Protein AF-A0A392QBJ3-F1 (afdb_monomer_lite)

InterPro domains:
  IPR001373 Cullin, N-terminal [PF00888] (1-136)
  IPR016159 Cullin repeat-like-containing domain superfamily [SSF74788] (1-136)
  IPR045093 Cullin [PTHR11932] (1-137)

Organism: NCBI:txid97028

Foldseek 3Di:
DVLLVVLVVQCPDDPPSRCLVVVLVVLLVVLLVCCVPPLQVQLVVDAFLVSLVSLLVSLVVLLVVLVVVCVSNVVSQVPVCVVVVHDGSSVSSNVSCCVRHCVVCVVRLVVSLVVQVVCVVVVHDDDVVSSVSSVVD

Structure (mmCIF, N/CA/C/O backbone):
data_AF-A0A392QBJ3-F1
#
_entry.id   AF-A0A392QBJ3-F1
#
loop_
_atom_site.group_PDB
_atom_site.id
_atom_site.type_symbol
_atom_site.label_atom_id
_atom_site.label_alt_id
_atom_site.label_comp_id
_atom_site.label_asym_id
_atom_site.label_entity_id
_atom_site.label_seq_id
_atom_site.pdbx_PDB_ins_code
_atom_site.Cartn_x
_atom_site.Cartn_y
_atom_site.Cartn_z
_atom_site.occupancy
_atom_site.B_iso_or_equiv
_atom_site.auth_seq_id
_atom_site.auth_comp_id
_atom_site.auth_asym_id
_atom_site.auth_atom_id
_atom_site.pdbx_PDB_model_num
ATOM 1 N N . MET A 1 1 ? 17.989 11.780 -8.241 1.00 66.12 1 MET A N 1
ATOM 2 C CA . MET A 1 1 ? 18.327 11.786 -9.681 1.00 66.12 1 MET A CA 1
ATOM 3 C C . MET A 1 1 ? 19.128 10.567 -10.116 1.00 66.12 1 MET A C 1
ATOM 5 O O . MET A 1 1 ? 18.750 9.980 -11.113 1.00 66.12 1 MET A O 1
ATOM 9 N N . MET A 1 2 ? 20.110 10.098 -9.338 1.00 89.19 2 MET A N 1
ATOM 10 C CA . MET A 1 2 ? 20.876 8.876 -9.648 1.00 89.19 2 MET A CA 1
ATOM 11 C C . MET A 1 2 ? 20.009 7.625 -9.902 1.00 89.19 2 MET A C 1
ATOM 13 O O . MET A 1 2 ? 20.188 6.964 -10.914 1.00 89.19 2 MET A O 1
ATOM 17 N N . LEU A 1 3 ? 19.014 7.349 -9.044 1.00 91.25 3 LEU A N 1
ATOM 18 C CA . LEU A 1 3 ? 18.156 6.157 -9.169 1.00 91.25 3 LEU A CA 1
ATOM 19 C C . LEU A 1 3 ? 17.362 6.109 -10.482 1.00 91.25 3 LEU A C 1
ATOM 21 O O . LEU A 1 3 ? 17.311 5.065 -11.124 1.00 91.25 3 LEU A O 1
ATOM 25 N N . TYR A 1 4 ? 16.778 7.237 -10.901 1.00 91.44 4 TYR A N 1
ATOM 26 C CA . TYR A 1 4 ? 16.045 7.313 -12.168 1.00 91.44 4 TYR A CA 1
ATOM 27 C C . TYR A 1 4 ? 16.972 7.029 -13.353 1.00 91.44 4 TYR A C 1
ATOM 29 O O . TYR A 1 4 ? 16.624 6.236 -14.220 1.00 91.44 4 TYR A O 1
ATOM 37 N N . THR A 1 5 ? 18.167 7.630 -13.372 1.00 92.69 5 THR A N 1
ATOM 38 C CA . THR A 1 5 ? 19.155 7.408 -14.437 1.00 92.69 5 THR A CA 1
ATOM 39 C C . THR A 1 5 ? 19.617 5.954 -14.488 1.00 92.69 5 THR A C 1
ATOM 41 O O . THR A 1 5 ? 19.722 5.393 -15.573 1.00 92.69 5 THR A O 1
ATOM 44 N N . THR A 1 6 ? 19.840 5.312 -13.337 1.00 93.81 6 THR A N 1
ATOM 45 C CA . THR A 1 6 ? 20.180 3.883 -13.288 1.00 93.81 6 THR A CA 1
ATOM 46 C C . THR A 1 6 ? 19.068 3.030 -13.893 1.00 93.81 6 THR A C 1
ATOM 48 O O . THR A 1 6 ? 19.340 2.224 -14.776 1.00 93.81 6 THR A O 1
ATOM 51 N N . ILE A 1 7 ? 17.813 3.245 -13.483 1.00 93.56 7 ILE A N 1
ATOM 52 C CA . ILE A 1 7 ? 16.663 2.496 -14.014 1.00 93.56 7 ILE A CA 1
ATOM 53 C C . ILE A 1 7 ? 16.509 2.742 -15.519 1.00 93.56 7 ILE A C 1
ATOM 55 O O . ILE A 1 7 ? 16.355 1.794 -16.282 1.00 93.56 7 ILE A O 1
ATOM 59 N N . TYR A 1 8 ? 16.617 3.997 -15.959 1.00 93.88 8 TYR A N 1
ATOM 60 C CA . TYR A 1 8 ? 16.618 4.368 -17.373 1.00 93.88 8 TYR A CA 1
ATOM 61 C C . TYR A 1 8 ? 17.688 3.599 -18.161 1.00 93.88 8 TYR A C 1
ATOM 63 O O . TYR A 1 8 ? 17.375 2.985 -19.180 1.00 93.88 8 TYR A O 1
ATOM 71 N N . ASN A 1 9 ? 18.930 3.573 -17.671 1.00 93.50 9 ASN A N 1
ATOM 72 C CA . ASN A 1 9 ? 20.031 2.859 -18.318 1.00 93.50 9 ASN A CA 1
ATOM 73 C C . ASN A 1 9 ? 19.779 1.346 -18.364 1.00 93.50 9 ASN A C 1
ATOM 75 O O . ASN A 1 9 ? 20.126 0.704 -19.348 1.00 93.50 9 ASN A O 1
ATOM 79 N N . MET A 1 10 ? 19.167 0.763 -17.331 1.00 92.50 10 MET A N 1
ATOM 80 C CA . MET A 1 10 ? 18.808 -0.661 -17.314 1.00 92.50 10 MET A CA 1
ATOM 81 C C . MET A 1 10 ? 17.678 -1.007 -18.297 1.00 92.50 10 MET A C 1
ATOM 83 O O . MET A 1 10 ? 17.643 -2.121 -18.805 1.00 92.50 10 MET A O 1
ATOM 87 N N . CYS A 1 11 ? 16.780 -0.059 -18.590 1.00 92.31 11 CYS A N 1
ATOM 88 C CA . CYS A 1 11 ? 15.650 -0.254 -19.510 1.00 92.31 11 CYS A CA 1
ATOM 89 C C . CYS A 1 11 ? 15.961 0.104 -20.978 1.00 92.31 11 CYS A C 1
ATOM 91 O O . CYS A 1 11 ? 15.112 -0.072 -21.847 1.00 92.31 11 CYS A O 1
ATOM 93 N N . THR A 1 12 ? 17.120 0.708 -21.263 1.00 91.31 12 THR A N 1
ATOM 94 C CA . THR A 1 12 ? 17.477 1.210 -22.611 1.00 91.31 12 THR A CA 1
ATOM 95 C C . THR A 1 12 ? 18.653 0.481 -23.249 1.00 91.31 12 THR A C 1
ATOM 97 O O . THR A 1 12 ? 19.016 0.767 -24.393 1.00 91.31 12 THR A O 1
ATOM 100 N N . GLN A 1 13 ? 19.246 -0.473 -22.535 1.00 88.31 13 GLN A N 1
ATOM 101 C CA . GLN A 1 13 ? 20.269 -1.350 -23.087 1.00 88.31 13 GLN A CA 1
ATOM 102 C C . GLN A 1 13 ? 19.687 -2.258 -24.174 1.00 88.31 13 GLN A C 1
ATOM 104 O O . GLN A 1 13 ? 18.510 -2.615 -24.166 1.00 88.31 13 GLN A O 1
ATOM 109 N N . LYS A 1 14 ? 20.526 -2.617 -25.150 1.00 79.94 14 LYS A N 1
ATOM 110 C CA . LYS A 1 14 ? 20.128 -3.546 -26.212 1.00 79.94 14 LYS A CA 1
ATOM 111 C C . LYS A 1 14 ? 19.974 -4.949 -25.633 1.00 79.94 14 LYS A C 1
ATOM 113 O O . LYS A 1 14 ? 20.716 -5.337 -24.732 1.00 79.94 14 LYS A O 1
ATOM 118 N N . SER A 1 15 ? 19.064 -5.725 -26.220 1.00 75.12 15 SER A N 1
ATOM 119 C CA . SER A 1 15 ? 18.976 -7.167 -25.972 1.00 75.12 15 SER A CA 1
ATOM 120 C C . SER A 1 15 ? 20.372 -7.810 -26.086 1.00 75.12 15 SER A C 1
ATOM 122 O O . SER A 1 15 ? 21.105 -7.463 -27.021 1.00 75.12 15 SER A O 1
ATOM 124 N N . PRO A 1 16 ? 20.778 -8.692 -25.152 1.00 78.56 16 PRO A N 1
ATOM 125 C CA . PRO A 1 16 ? 19.984 -9.335 -24.092 1.00 78.56 16 PRO A CA 1
ATOM 126 C C . PRO A 1 16 ? 19.942 -8.589 -22.742 1.00 78.56 16 PRO A C 1
ATOM 128 O O . PRO A 1 16 ? 19.430 -9.132 -21.774 1.00 78.56 16 PRO A O 1
ATOM 131 N N . LEU A 1 17 ? 20.472 -7.368 -22.653 1.00 84.00 17 LEU A N 1
ATOM 132 C CA . LEU A 1 17 ? 20.641 -6.626 -21.393 1.00 84.00 17 LEU A CA 1
ATOM 133 C C . LEU A 1 17 ? 19.483 -5.655 -21.088 1.00 84.00 17 LEU A C 1
ATOM 135 O O . LEU A 1 17 ? 19.635 -4.729 -20.294 1.00 84.00 17 LEU A O 1
ATOM 139 N N . ASP A 1 18 ? 18.329 -5.825 -21.740 1.00 89.81 18 ASP A N 1
ATOM 140 C CA . ASP A 1 18 ? 17.122 -5.076 -21.380 1.00 89.81 18 ASP A CA 1
ATOM 141 C C . ASP A 1 18 ? 16.499 -5.707 -20.129 1.00 89.81 18 ASP A C 1
ATOM 143 O O . ASP A 1 18 ? 15.863 -6.760 -20.190 1.00 89.81 18 ASP A O 1
ATOM 147 N N . HIS A 1 19 ? 16.680 -5.048 -18.986 1.00 93.38 19 HIS A N 1
ATOM 148 C CA . HIS A 1 19 ? 16.205 -5.533 -17.691 1.00 93.38 19 HIS A CA 1
ATOM 149 C C . HIS A 1 19 ? 14.779 -5.070 -17.357 1.00 93.38 19 HIS A C 1
ATOM 151 O O . HIS A 1 19 ? 14.349 -5.190 -16.209 1.00 93.38 19 HIS A O 1
ATOM 157 N N . SER A 1 20 ? 14.024 -4.518 -18.313 1.00 94.75 20 SER A N 1
ATOM 158 C CA . SER A 1 20 ? 12.706 -3.929 -18.036 1.00 94.75 20 SER A CA 1
ATOM 159 C C . SER A 1 20 ? 11.724 -4.925 -17.397 1.00 94.75 20 SER A C 1
ATOM 161 O O . SER A 1 20 ? 11.096 -4.608 -16.384 1.00 94.75 20 SER A O 1
ATOM 163 N N . GLN A 1 21 ? 11.632 -6.146 -17.937 1.00 94.62 21 GLN A N 1
ATOM 164 C CA . GLN A 1 21 ? 10.773 -7.204 -17.387 1.00 94.62 21 GLN A CA 1
ATOM 165 C C . GLN A 1 21 ? 11.209 -7.594 -15.968 1.00 94.62 21 GLN A C 1
ATOM 167 O O . GLN A 1 21 ? 10.395 -7.593 -15.047 1.00 94.62 21 GLN A O 1
ATOM 172 N N . GLU A 1 22 ? 12.506 -7.839 -15.765 1.00 95.12 22 GLU A N 1
ATOM 173 C CA . GLU A 1 22 ? 13.056 -8.207 -14.456 1.00 95.12 22 GLU A CA 1
ATOM 174 C C . GLU A 1 22 ? 12.801 -7.130 -13.399 1.00 95.12 22 GLU A C 1
ATOM 176 O O . GLU A 1 22 ? 12.484 -7.443 -12.252 1.00 95.12 22 GLU A O 1
ATOM 181 N N . LEU A 1 23 ? 12.920 -5.852 -13.769 1.00 96.00 23 LEU A N 1
ATOM 182 C CA . LEU A 1 23 ? 12.641 -4.732 -12.872 1.00 96.00 23 LEU A CA 1
ATOM 183 C C . LEU A 1 23 ? 11.158 -4.666 -12.494 1.00 96.00 23 LEU A C 1
ATOM 185 O O . LEU A 1 23 ? 10.845 -4.404 -11.333 1.00 96.00 23 LEU A O 1
ATOM 189 N N . TYR A 1 24 ? 10.254 -4.925 -13.441 1.00 96.75 24 TYR A N 1
ATOM 190 C CA . TYR A 1 24 ? 8.816 -4.967 -13.174 1.00 96.75 24 TYR A CA 1
ATOM 191 C C . TYR A 1 24 ? 8.446 -6.120 -12.2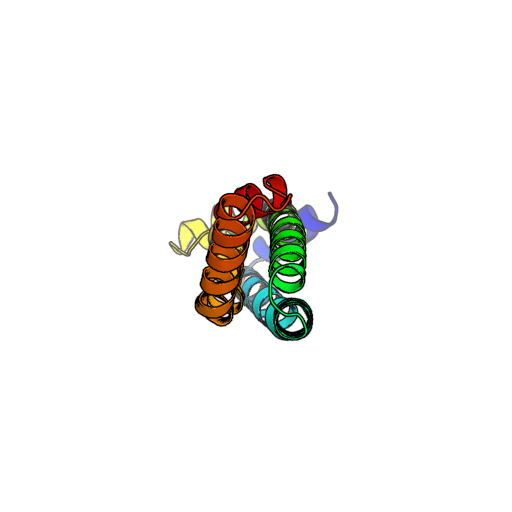26 1.00 96.75 24 TYR A C 1
ATOM 193 O O . TYR A 1 24 ? 7.687 -5.927 -11.272 1.00 96.75 24 TYR A O 1
ATOM 201 N N . ASP A 1 25 ? 9.030 -7.300 -12.431 1.00 96.69 25 ASP A N 1
ATOM 202 C CA . ASP A 1 25 ? 8.777 -8.466 -11.581 1.00 96.69 25 ASP A CA 1
ATOM 203 C C . ASP A 1 25 ? 9.400 -8.301 -10.191 1.00 96.69 25 ASP A C 1
ATOM 205 O O . ASP A 1 25 ? 8.744 -8.568 -9.180 1.00 96.69 25 ASP A O 1
ATOM 209 N N . LYS A 1 26 ? 10.624 -7.762 -10.106 1.00 96.00 26 LYS A N 1
ATOM 210 C CA . LYS A 1 26 ? 11.255 -7.427 -8.821 1.00 96.00 26 LYS A CA 1
ATOM 211 C C . LYS A 1 26 ? 10.471 -6.372 -8.055 1.00 96.00 26 LYS A C 1
ATOM 213 O O . LYS A 1 26 ? 10.337 -6.503 -6.845 1.00 96.00 26 LYS A O 1
ATOM 218 N N . TYR A 1 27 ? 9.909 -5.368 -8.729 1.00 95.88 27 TYR A N 1
ATOM 219 C CA . TYR A 1 27 ? 9.047 -4.378 -8.079 1.00 95.88 27 TYR A CA 1
ATOM 220 C C . TYR A 1 27 ? 7.881 -5.052 -7.343 1.00 95.88 27 TYR A C 1
ATOM 222 O O . TYR A 1 27 ? 7.628 -4.746 -6.178 1.00 95.88 27 TYR A O 1
ATOM 230 N N . LYS A 1 28 ? 7.204 -6.008 -7.994 1.00 95.69 28 LYS A N 1
ATOM 231 C CA . LYS A 1 28 ? 6.126 -6.797 -7.376 1.00 95.69 28 LYS A CA 1
ATOM 232 C C . LYS A 1 28 ? 6.633 -7.640 -6.210 1.00 95.69 28 LYS A C 1
ATOM 234 O O . LYS A 1 28 ? 6.042 -7.595 -5.133 1.00 95.69 28 LYS A O 1
ATOM 239 N N . GLY A 1 29 ? 7.729 -8.370 -6.422 1.00 96.50 29 GLY A N 1
ATOM 240 C CA . GLY A 1 29 ? 8.325 -9.241 -5.409 1.00 96.50 29 GLY A CA 1
ATOM 241 C C . GLY A 1 29 ? 8.728 -8.487 -4.143 1.00 96.50 29 GLY A C 1
ATOM 242 O O . GLY A 1 29 ? 8.389 -8.916 -3.045 1.00 96.50 29 GLY A O 1
ATOM 243 N N . CYS A 1 30 ? 9.356 -7.316 -4.286 1.00 95.69 30 CYS A N 1
ATOM 244 C CA . CYS A 1 30 ? 9.755 -6.488 -3.149 1.00 95.69 30 CYS A CA 1
ATOM 245 C C . CYS A 1 30 ? 8.557 -6.030 -2.306 1.00 95.69 30 CYS A C 1
ATOM 247 O O . CYS A 1 30 ? 8.660 -5.986 -1.081 1.00 95.69 30 CYS A O 1
ATOM 249 N N . PHE A 1 31 ? 7.424 -5.691 -2.932 1.00 95.31 31 PHE A N 1
ATOM 250 C CA . PHE A 1 31 ? 6.214 -5.354 -2.181 1.00 95.31 31 PHE A CA 1
ATOM 251 C C . PHE A 1 31 ? 5.641 -6.556 -1.442 1.00 95.31 31 PHE A C 1
ATOM 253 O O . PHE A 1 31 ? 5.318 -6.420 -0.266 1.00 95.31 31 PHE A O 1
ATOM 260 N N . ASP A 1 32 ? 5.522 -7.707 -2.105 1.00 96.00 32 ASP A N 1
ATOM 261 C CA . ASP A 1 32 ? 5.001 -8.923 -1.475 1.00 96.00 32 ASP A CA 1
ATOM 262 C C . ASP A 1 32 ? 5.860 -9.320 -0.259 1.00 96.00 32 ASP A C 1
ATOM 264 O O . ASP A 1 32 ? 5.333 -9.469 0.847 1.00 96.00 32 ASP A O 1
ATOM 268 N N . GLU A 1 33 ? 7.186 -9.348 -0.419 1.00 97.12 33 GLU A N 1
ATOM 269 C CA . GLU A 1 33 ? 8.129 -9.679 0.652 1.00 97.12 33 GLU A CA 1
ATOM 270 C C . GLU A 1 33 ? 8.067 -8.679 1.817 1.00 97.12 33 GLU A C 1
ATOM 272 O O . GLU A 1 33 ? 7.915 -9.080 2.977 1.00 97.12 33 GLU A O 1
ATOM 277 N N . TYR A 1 34 ? 8.137 -7.373 1.532 1.00 96.81 34 TYR A N 1
ATOM 278 C CA . TYR A 1 34 ? 8.068 -6.329 2.560 1.00 96.81 34 TYR A CA 1
ATOM 279 C C . TYR A 1 34 ? 6.744 -6.378 3.327 1.00 96.81 34 TYR A C 1
ATOM 281 O O . TYR A 1 34 ? 6.718 -6.313 4.561 1.00 96.81 34 TYR A O 1
ATOM 289 N N . ILE A 1 35 ? 5.632 -6.519 2.603 1.00 97.31 35 ILE A N 1
ATOM 290 C CA . ILE A 1 35 ? 4.311 -6.550 3.214 1.00 97.31 35 ILE A CA 1
ATOM 291 C C . ILE A 1 35 ? 4.177 -7.772 4.121 1.00 97.31 35 ILE A C 1
ATOM 293 O O . ILE A 1 35 ? 3.775 -7.620 5.273 1.00 97.31 35 ILE A O 1
ATOM 297 N N . ARG A 1 36 ? 4.527 -8.970 3.643 1.00 95.44 36 ARG A N 1
ATOM 298 C CA . ARG A 1 36 ? 4.363 -10.204 4.424 1.00 95.44 36 ARG A CA 1
ATOM 299 C C . ARG A 1 36 ? 5.266 -10.253 5.647 1.00 95.44 36 ARG A C 1
ATOM 301 O O . ARG A 1 36 ? 4.802 -10.642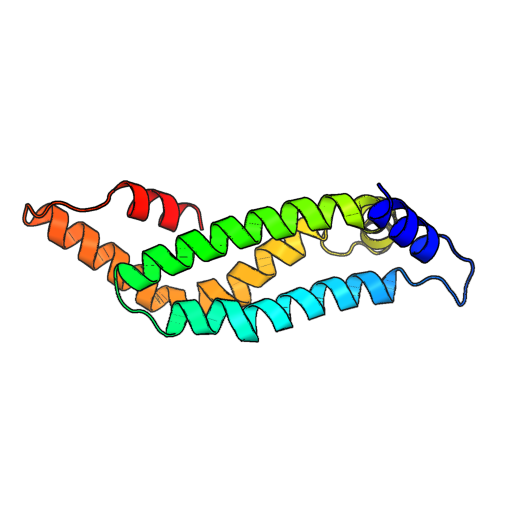 6.715 1.00 95.44 36 ARG A O 1
ATOM 308 N N . SER A 1 37 ? 6.532 -9.872 5.492 1.00 95.38 37 SER A N 1
ATOM 309 C CA . SER A 1 37 ? 7.523 -9.950 6.572 1.00 95.38 37 SER A CA 1
ATOM 310 C C . SER A 1 37 ? 7.310 -8.888 7.650 1.00 95.38 37 SER A C 1
ATOM 312 O O . SER A 1 37 ? 7.497 -9.168 8.833 1.00 95.38 37 SER A O 1
ATOM 314 N N . THR A 1 38 ? 6.912 -7.674 7.256 1.00 95.62 38 THR A N 1
ATOM 315 C CA . THR A 1 38 ? 6.974 -6.503 8.141 1.00 95.62 38 THR A CA 1
ATOM 316 C C . THR A 1 38 ? 5.615 -5.869 8.401 1.00 95.62 38 THR A C 1
ATOM 318 O O . THR A 1 38 ? 5.302 -5.515 9.535 1.00 95.62 38 THR A O 1
ATOM 321 N N . VAL A 1 39 ? 4.811 -5.651 7.359 1.00 97.12 39 VAL A N 1
ATOM 322 C CA . VAL A 1 39 ? 3.564 -4.885 7.500 1.00 97.12 39 VAL A CA 1
ATOM 323 C C . VAL A 1 39 ? 2.467 -5.748 8.105 1.00 97.12 39 VAL A C 1
ATOM 325 O O . VAL A 1 39 ? 1.822 -5.346 9.069 1.00 97.12 39 VAL A O 1
ATOM 328 N N . LEU A 1 40 ? 2.258 -6.935 7.542 1.00 95.12 40 LEU A N 1
ATOM 329 C CA . LEU A 1 40 ? 1.177 -7.818 7.944 1.00 95.12 40 LEU A CA 1
ATOM 330 C C . LEU A 1 40 ? 1.385 -8.351 9.365 1.00 95.12 40 LEU A C 1
ATOM 332 O O . LEU A 1 40 ? 0.420 -8.412 10.122 1.00 95.12 40 LEU A O 1
ATOM 336 N N . SER A 1 41 ? 2.622 -8.694 9.733 1.00 94.44 41 SER A N 1
ATOM 337 C CA . SER A 1 41 ? 2.993 -9.077 11.101 1.00 94.44 41 SER A CA 1
ATOM 338 C C . SER A 1 41 ? 2.653 -7.960 12.090 1.00 94.44 41 SER A C 1
ATOM 340 O O . SER A 1 41 ? 1.822 -8.159 12.971 1.00 94.44 41 SER A O 1
ATOM 342 N N . ALA A 1 42 ? 3.153 -6.744 11.852 1.00 96.00 42 ALA A N 1
ATOM 343 C CA . ALA A 1 42 ? 2.924 -5.604 12.739 1.00 96.00 42 ALA A CA 1
ATOM 344 C C . ALA A 1 42 ? 1.436 -5.274 12.970 1.00 96.00 42 ALA A C 1
ATOM 346 O O . ALA A 1 42 ? 1.061 -4.881 14.074 1.00 96.00 42 ALA A O 1
ATOM 347 N N . VAL A 1 43 ? 0.587 -5.420 11.944 1.00 96.81 43 VAL A N 1
ATOM 348 C CA . VAL A 1 43 ? -0.863 -5.188 12.077 1.00 96.81 43 VAL A CA 1
ATOM 349 C C . VAL A 1 43 ? -1.545 -6.347 12.811 1.00 96.81 43 VAL A C 1
ATOM 351 O O . VAL A 1 43 ? -2.412 -6.104 13.647 1.00 96.81 43 VAL A O 1
ATOM 354 N N . ARG A 1 44 ? -1.168 -7.602 12.524 1.00 93.69 44 ARG A N 1
ATOM 355 C CA . ARG A 1 44 ? -1.775 -8.794 13.144 1.00 93.69 44 ARG A CA 1
ATOM 356 C C . ARG A 1 44 ? -1.447 -8.947 14.625 1.00 93.69 44 ARG A C 1
ATOM 358 O O . ARG A 1 44 ? -2.264 -9.511 15.347 1.00 93.69 44 ARG A O 1
ATOM 365 N N . ASP A 1 45 ? -0.303 -8.431 15.058 1.00 93.69 45 ASP A N 1
ATOM 366 C CA . ASP A 1 45 ? 0.139 -8.483 16.455 1.00 93.69 45 ASP A CA 1
ATOM 367 C C . ASP A 1 45 ? -0.646 -7.522 17.367 1.00 93.69 45 ASP A C 1
ATOM 369 O O . ASP A 1 45 ? -0.446 -7.502 18.581 1.00 93.69 45 ASP A O 1
ATOM 373 N N . LYS A 1 46 ? -1.549 -6.712 16.798 1.00 95.62 46 LYS A N 1
ATOM 374 C CA . LYS A 1 46 ? -2.397 -5.767 17.529 1.00 95.62 46 LYS A CA 1
ATOM 375 C C . LYS A 1 46 ? -3.875 -6.108 17.378 1.00 95.62 46 LYS A C 1
ATOM 377 O O . LYS A 1 46 ? -4.299 -6.766 16.426 1.00 95.62 46 LYS A O 1
ATOM 382 N N . HIS A 1 47 ? -4.682 -5.586 18.298 1.00 94.94 47 HIS A N 1
ATOM 383 C CA . HIS A 1 47 ? -6.133 -5.774 18.317 1.00 94.94 47 HIS A CA 1
ATOM 384 C C . HIS A 1 47 ? -6.880 -4.442 18.439 1.00 94.94 47 HIS A C 1
ATOM 386 O O . HIS A 1 47 ? -6.296 -3.421 18.814 1.00 94.94 47 HIS A O 1
ATOM 392 N N . ASP A 1 48 ? -8.159 -4.472 18.066 1.00 94.56 48 ASP A N 1
ATOM 393 C CA . ASP A 1 48 ? -9.121 -3.378 18.208 1.00 94.56 48 ASP A CA 1
ATOM 394 C C . ASP A 1 48 ? -8.576 -2.023 17.717 1.00 94.56 48 ASP A C 1
ATOM 396 O O . ASP A 1 48 ? -8.013 -1.924 16.623 1.00 94.56 48 ASP A O 1
ATOM 400 N N . GLU A 1 49 ? -8.718 -0.965 18.515 1.00 95.62 49 GLU A N 1
ATOM 401 C CA . GLU A 1 49 ? -8.279 0.385 18.156 1.00 95.62 49 GLU A CA 1
ATOM 402 C C . GLU A 1 49 ? -6.773 0.466 17.847 1.00 95.62 49 GLU A C 1
ATOM 404 O O . GLU A 1 49 ? -6.363 1.147 16.904 1.00 95.62 49 GLU A O 1
ATOM 409 N N . PHE A 1 50 ? -5.927 -0.262 18.583 1.00 96.88 50 PHE A N 1
ATOM 410 C CA . PHE A 1 50 ? -4.480 -0.261 18.345 1.00 96.88 50 PHE A CA 1
ATOM 411 C C . PHE A 1 50 ? -4.114 -0.885 16.997 1.00 96.88 50 PHE A C 1
ATOM 413 O O . PHE A 1 50 ? -3.162 -0.440 16.350 1.00 96.88 50 PHE A O 1
ATOM 420 N N . MET A 1 51 ? -4.879 -1.884 16.555 1.00 97.88 51 MET A N 1
ATOM 421 C CA . MET A 1 51 ? -4.729 -2.465 15.224 1.00 97.88 51 MET A CA 1
ATOM 422 C C . MET A 1 51 ? -5.147 -1.481 14.133 1.00 97.88 51 MET A C 1
ATOM 424 O O . MET A 1 51 ? -4.428 -1.344 13.145 1.00 97.88 51 MET A O 1
ATOM 428 N N . LEU A 1 52 ? -6.237 -0.731 14.334 1.00 98.00 52 LEU A N 1
ATOM 429 C CA . LEU A 1 52 ? -6.649 0.328 13.406 1.00 98.00 52 LEU A CA 1
ATOM 430 C C . LEU A 1 52 ? -5.585 1.425 13.281 1.00 98.00 52 LEU A C 1
ATOM 432 O O . LEU A 1 52 ? -5.259 1.844 12.169 1.00 98.00 52 LEU A O 1
ATOM 436 N N . ARG A 1 53 ? -4.998 1.862 14.404 1.00 98.06 53 ARG A N 1
ATOM 437 C CA . ARG A 1 53 ? -3.913 2.861 14.415 1.00 98.06 53 ARG A CA 1
ATOM 438 C C . ARG A 1 53 ? -2.696 2.373 13.632 1.00 98.06 53 ARG A C 1
ATOM 440 O O . ARG A 1 53 ? -2.146 3.118 12.821 1.00 98.06 53 ARG A O 1
ATOM 447 N N . GLU A 1 54 ? -2.301 1.117 13.832 1.00 98.12 54 GLU A N 1
ATOM 448 C CA . GLU A 1 54 ? -1.193 0.523 13.083 1.00 98.12 54 GLU A CA 1
ATOM 449 C C . GLU A 1 54 ? -1.518 0.384 11.597 1.00 98.12 54 GLU A C 1
ATOM 451 O O . GLU A 1 54 ? -0.690 0.734 10.760 1.00 98.12 54 GLU A O 1
ATOM 456 N N . LEU A 1 55 ? -2.730 -0.057 11.253 1.00 98.00 55 LEU A N 1
ATOM 457 C CA . LEU A 1 55 ? -3.175 -0.185 9.868 1.00 98.00 55 LEU A CA 1
ATOM 458 C C . LEU A 1 55 ? -3.110 1.163 9.133 1.00 98.00 55 LEU A C 1
ATOM 460 O O . LEU A 1 55 ? -2.537 1.237 8.045 1.00 98.00 55 LEU A O 1
ATOM 464 N N . VAL A 1 56 ? -3.613 2.238 9.750 1.00 97.94 56 VAL A N 1
ATOM 465 C CA . VAL A 1 56 ? -3.539 3.607 9.209 1.00 97.94 56 VAL A CA 1
ATOM 466 C C . VAL A 1 56 ? -2.091 4.060 9.032 1.00 97.94 56 VAL A C 1
ATOM 468 O O . VAL A 1 56 ? -1.728 4.582 7.973 1.00 97.94 56 VAL A O 1
ATOM 471 N N . GLN A 1 57 ? -1.238 3.835 10.034 1.00 97.81 57 GLN A N 1
ATOM 472 C CA . GLN A 1 57 ? 0.172 4.211 9.954 1.00 97.81 57 GLN A CA 1
ATOM 473 C C . GLN A 1 57 ? 0.889 3.470 8.818 1.00 97.81 57 GLN A C 1
ATOM 475 O O . GLN A 1 57 ? 1.626 4.078 8.034 1.00 97.81 57 GLN A O 1
ATOM 480 N N . ARG A 1 58 ? 0.655 2.160 8.694 1.00 97.81 58 ARG A N 1
ATOM 481 C CA . ARG A 1 58 ? 1.244 1.332 7.638 1.00 97.81 58 ARG A CA 1
ATOM 482 C C . ARG A 1 58 ? 0.737 1.729 6.261 1.00 97.81 58 ARG A C 1
ATOM 484 O O . ARG A 1 58 ? 1.551 1.819 5.345 1.00 97.81 58 ARG A O 1
ATOM 491 N N . TRP A 1 59 ? -0.548 2.051 6.118 1.00 97.75 59 TRP A N 1
ATOM 492 C CA . TRP A 1 59 ? -1.099 2.560 4.862 1.00 97.75 59 TRP A CA 1
ATOM 493 C C . TRP A 1 59 ? -0.467 3.892 4.450 1.00 97.75 59 TRP A C 1
ATOM 495 O O . TRP A 1 59 ? -0.078 4.069 3.295 1.00 97.75 59 TRP A O 1
ATOM 505 N N . SER A 1 60 ? -0.298 4.822 5.393 1.00 97.62 60 SER A N 1
ATOM 506 C CA . SER A 1 60 ? 0.359 6.108 5.131 1.00 97.62 60 SER A CA 1
ATOM 507 C C . SER A 1 60 ? 1.795 5.920 4.630 1.00 97.62 60 SER A C 1
ATOM 509 O O . SER A 1 60 ? 2.166 6.452 3.577 1.00 97.62 60 SER A O 1
ATOM 511 N N . ASN A 1 61 ? 2.576 5.082 5.319 1.00 97.50 61 ASN A N 1
ATOM 512 C CA . ASN A 1 61 ? 3.945 4.745 4.922 1.00 97.50 61 ASN A CA 1
ATOM 513 C C . ASN A 1 61 ? 3.981 4.086 3.537 1.00 97.50 61 ASN A C 1
ATOM 515 O O . ASN A 1 61 ? 4.801 4.447 2.690 1.00 97.50 61 ASN A O 1
ATOM 519 N N . HIS A 1 62 ? 3.053 3.164 3.280 1.00 97.50 62 HIS A N 1
ATOM 520 C CA . HIS A 1 62 ? 2.942 2.468 2.005 1.00 97.50 62 HIS A CA 1
ATOM 521 C C . HIS A 1 62 ? 2.638 3.427 0.851 1.00 97.50 62 HIS A C 1
ATOM 523 O O . HIS A 1 62 ? 3.305 3.380 -0.181 1.00 97.50 62 HIS A O 1
ATOM 529 N N . LYS A 1 63 ? 1.713 4.378 1.032 1.00 97.00 63 LYS A N 1
ATOM 530 C CA . LYS A 1 63 ? 1.428 5.421 0.030 1.00 97.00 63 LYS A CA 1
ATOM 531 C C . LYS A 1 63 ? 2.655 6.274 -0.289 1.00 97.00 63 LYS A C 1
ATOM 533 O O . LYS A 1 63 ? 2.845 6.665 -1.443 1.00 97.00 63 LYS A O 1
ATOM 538 N N . VAL A 1 64 ? 3.483 6.588 0.709 1.00 97.25 64 VAL A N 1
ATOM 539 C CA . VAL A 1 64 ? 4.744 7.316 0.497 1.00 97.25 64 VAL A CA 1
ATOM 540 C C . VAL A 1 64 ? 5.719 6.468 -0.318 1.00 97.25 64 VAL A C 1
ATOM 542 O O . VAL A 1 64 ? 6.265 6.965 -1.305 1.00 97.25 64 VAL A O 1
ATOM 545 N N . LEU A 1 65 ? 5.886 5.191 0.037 1.00 96.31 65 LEU A N 1
ATOM 546 C CA . LEU A 1 65 ? 6.741 4.251 -0.686 1.00 96.31 65 LEU A CA 1
ATOM 547 C C . LEU A 1 65 ? 6.314 4.116 -2.155 1.00 96.31 65 LEU A C 1
ATOM 549 O O . LEU A 1 65 ? 7.126 4.350 -3.050 1.00 96.31 65 LEU A O 1
ATOM 553 N N . VAL A 1 66 ? 5.032 3.835 -2.413 1.00 97.12 66 VAL A N 1
ATOM 554 C CA . VAL A 1 66 ? 4.479 3.716 -3.773 1.00 97.12 66 VAL A CA 1
ATOM 555 C C . VAL A 1 66 ? 4.717 4.998 -4.571 1.00 97.12 66 VAL A C 1
ATOM 557 O O . VAL A 1 66 ? 5.205 4.937 -5.696 1.00 97.12 66 VAL A O 1
ATOM 560 N N . ARG A 1 67 ? 4.454 6.173 -3.984 1.00 96.12 67 ARG A N 1
ATOM 561 C CA . ARG A 1 67 ? 4.661 7.468 -4.653 1.00 96.12 67 ARG A CA 1
ATOM 562 C C . ARG A 1 67 ? 6.111 7.676 -5.082 1.00 96.12 67 ARG A C 1
ATOM 564 O O . ARG A 1 67 ? 6.352 8.138 -6.194 1.00 96.12 67 ARG A O 1
ATOM 571 N N . TRP A 1 68 ? 7.075 7.369 -4.216 1.00 95.81 68 TRP A N 1
ATOM 572 C CA . TRP A 1 68 ? 8.492 7.532 -4.544 1.00 95.81 68 TRP A CA 1
ATOM 573 C C . TRP A 1 68 ? 8.966 6.511 -5.570 1.00 95.81 68 TRP A C 1
ATOM 575 O O . TRP A 1 68 ? 9.622 6.895 -6.539 1.00 95.81 68 TRP A O 1
ATOM 585 N N . LEU A 1 69 ? 8.580 5.243 -5.421 1.00 94.81 69 LEU A N 1
ATOM 586 C CA . LEU A 1 69 ? 8.957 4.215 -6.383 1.00 94.81 69 LEU A CA 1
ATOM 587 C C . LEU A 1 69 ? 8.352 4.489 -7.768 1.00 94.81 69 LEU A C 1
ATOM 589 O O . LEU A 1 69 ? 9.079 4.416 -8.752 1.00 94.81 69 LEU A O 1
ATOM 593 N N . SER A 1 70 ? 7.093 4.928 -7.874 1.00 92.69 70 SER A N 1
ATOM 594 C CA . SER A 1 70 ? 6.513 5.339 -9.166 1.00 92.69 70 SER A CA 1
ATOM 595 C C . SER A 1 70 ? 7.294 6.480 -9.834 1.00 92.69 70 SER A C 1
ATOM 597 O O . SER A 1 70 ? 7.374 6.536 -11.057 1.00 92.69 70 SER A O 1
ATOM 599 N N . ARG A 1 71 ? 7.916 7.383 -9.059 1.00 93.50 71 ARG A N 1
ATOM 600 C CA . ARG A 1 71 ? 8.775 8.444 -9.615 1.00 93.50 71 ARG A CA 1
ATOM 601 C C . ARG A 1 71 ? 10.119 7.903 -10.093 1.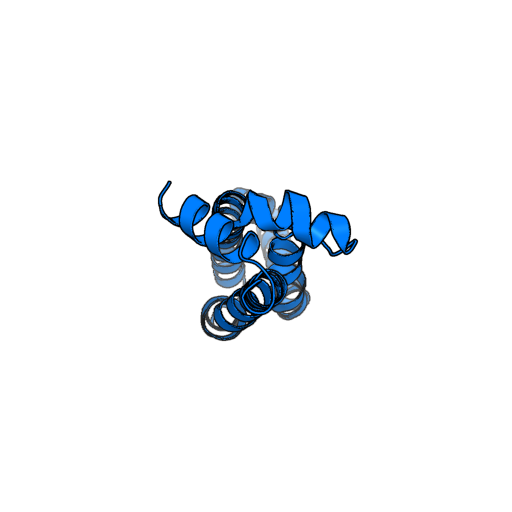00 93.50 71 ARG A C 1
ATOM 603 O O . ARG A 1 71 ? 10.588 8.313 -11.151 1.00 93.50 71 ARG A O 1
ATOM 610 N N . PHE A 1 72 ? 10.748 7.009 -9.333 1.00 94.44 72 PHE A N 1
ATOM 611 C CA . PHE A 1 72 ? 12.039 6.431 -9.719 1.00 94.44 72 PHE A CA 1
ATOM 612 C C . PHE A 1 72 ? 11.910 5.523 -10.942 1.00 94.44 72 PHE A C 1
ATOM 614 O O . PHE A 1 72 ? 12.722 5.616 -11.857 1.00 94.44 72 PHE A O 1
ATOM 621 N N . PHE A 1 73 ? 10.848 4.722 -10.996 1.00 96.12 73 PHE A N 1
ATOM 622 C CA . PHE A 1 73 ? 10.569 3.781 -12.077 1.00 96.12 73 PHE A CA 1
ATOM 623 C C . PHE A 1 73 ? 9.680 4.369 -13.184 1.00 96.12 73 PHE A C 1
ATOM 625 O O . PHE A 1 73 ? 9.155 3.631 -14.014 1.00 96.12 73 PHE A O 1
ATOM 632 N N . HIS A 1 74 ? 9.529 5.696 -13.249 1.00 95.50 74 HIS A N 1
ATOM 633 C CA . HIS A 1 74 ? 8.623 6.342 -14.203 1.00 95.50 74 HIS A CA 1
ATOM 634 C C . HIS A 1 74 ? 8.922 5.980 -15.668 1.00 95.50 74 HIS A C 1
ATOM 636 O O . HIS A 1 74 ? 8.002 5.849 -16.472 1.00 95.50 74 HIS A O 1
ATOM 642 N N . TYR A 1 75 ? 10.198 5.782 -16.022 1.00 95.88 75 TYR A N 1
ATOM 643 C CA . TYR A 1 75 ? 10.566 5.338 -17.368 1.00 95.88 75 TYR A CA 1
ATOM 644 C C . TYR A 1 75 ? 9.981 3.956 -17.695 1.00 95.88 75 TYR A C 1
ATOM 646 O O . TYR A 1 75 ? 9.435 3.757 -18.781 1.00 95.88 75 TYR A O 1
ATOM 654 N N . LEU A 1 76 ? 10.054 3.024 -16.740 1.00 96.38 76 LEU A N 1
ATOM 655 C CA . LEU A 1 76 ? 9.515 1.677 -16.889 1.00 96.38 76 LEU A CA 1
ATOM 656 C C . LEU A 1 76 ? 7.999 1.725 -17.125 1.00 96.38 76 LEU A C 1
ATOM 658 O O . LEU A 1 76 ? 7.513 1.107 -18.071 1.00 96.38 76 LEU A O 1
ATOM 662 N N . ASP A 1 77 ? 7.279 2.533 -16.337 1.00 96.00 77 ASP A N 1
ATOM 663 C CA . ASP A 1 77 ? 5.837 2.770 -16.508 1.00 96.00 77 ASP A CA 1
ATOM 664 C C . ASP A 1 77 ? 5.509 3.344 -17.896 1.00 96.00 77 ASP A C 1
ATOM 666 O O . ASP A 1 77 ? 4.627 2.862 -18.608 1.00 96.00 77 ASP A O 1
ATOM 670 N N . ARG A 1 78 ? 6.246 4.380 -18.306 1.00 96.56 78 ARG A N 1
ATOM 671 C CA . ARG A 1 78 ? 5.967 5.113 -19.544 1.00 96.56 78 ARG A CA 1
ATOM 672 C C . ARG A 1 78 ? 6.175 4.272 -20.798 1.00 96.56 78 ARG A C 1
ATOM 674 O O . ARG A 1 78 ? 5.484 4.496 -21.789 1.00 96.56 78 ARG A O 1
ATOM 681 N N . TYR A 1 79 ? 7.148 3.367 -20.786 1.00 95.44 79 TYR A N 1
ATOM 682 C CA . TYR A 1 79 ? 7.564 2.670 -21.996 1.00 95.44 79 TYR A CA 1
ATOM 683 C C . TYR A 1 79 ? 7.302 1.175 -21.944 1.00 95.44 79 TYR A C 1
ATOM 685 O O . TYR A 1 79 ? 6.604 0.673 -22.815 1.00 95.44 79 TYR A O 1
ATOM 693 N N . PHE A 1 80 ? 7.854 0.459 -20.968 1.00 95.38 80 PHE A N 1
ATOM 694 C CA . PHE A 1 80 ? 7.715 -0.992 -20.906 1.00 95.38 80 PHE A CA 1
ATOM 695 C C . PHE A 1 80 ? 6.283 -1.392 -20.540 1.00 95.38 80 PHE A C 1
ATOM 697 O O . PHE A 1 80 ? 5.614 -2.085 -21.303 1.00 95.38 80 PHE A O 1
ATOM 704 N N . VAL A 1 81 ? 5.774 -0.877 -19.420 1.00 96.62 81 VAL A N 1
ATOM 705 C CA . VAL A 1 81 ? 4.423 -1.191 -18.934 1.00 96.62 81 VAL A CA 1
ATOM 706 C C . VAL A 1 81 ? 3.368 -0.802 -19.970 1.00 96.62 81 VAL A C 1
ATOM 708 O O . VAL A 1 81 ? 2.507 -1.617 -20.294 1.00 96.62 81 VAL A O 1
ATOM 711 N N . ALA A 1 82 ? 3.479 0.399 -20.550 1.00 96.69 82 ALA A N 1
ATOM 712 C CA . ALA A 1 82 ? 2.578 0.860 -21.603 1.00 96.69 82 ALA A CA 1
ATOM 713 C C . ALA A 1 82 ? 2.622 -0.026 -22.861 1.00 96.69 82 ALA A C 1
ATOM 715 O O . ALA A 1 82 ? 1.571 -0.425 -23.359 1.00 96.69 82 ALA A O 1
ATOM 716 N N . ARG A 1 83 ? 3.817 -0.382 -23.361 1.00 96.25 83 ARG A N 1
ATOM 717 C CA . ARG A 1 83 ? 3.970 -1.244 -24.551 1.00 96.25 83 ARG A CA 1
ATOM 718 C C . ARG A 1 83 ? 3.364 -2.632 -24.354 1.00 96.25 83 ARG A C 1
ATOM 720 O O . ARG A 1 83 ? 2.802 -3.183 -25.293 1.00 96.25 83 ARG A O 1
ATOM 727 N N . HIS A 1 84 ? 3.471 -3.179 -23.147 1.00 95.81 84 HIS A N 1
ATOM 728 C CA . HIS A 1 84 ? 2.974 -4.515 -22.818 1.00 95.81 84 HIS A CA 1
ATOM 729 C C . HIS A 1 84 ? 1.554 -4.517 -22.237 1.00 95.81 84 HIS A C 1
ATOM 731 O O . HIS A 1 84 ? 1.047 -5.582 -21.895 1.00 95.81 84 HIS A O 1
ATOM 737 N N . SER A 1 85 ? 0.898 -3.353 -22.133 1.00 96.25 85 SER A N 1
ATOM 738 C CA . SER A 1 85 ? -0.441 -3.217 -21.536 1.00 96.25 85 SER A CA 1
ATOM 739 C C . SER A 1 85 ? -0.533 -3.819 -20.125 1.00 96.25 85 SER A C 1
ATOM 741 O O . SER A 1 85 ? -1.534 -4.423 -19.742 1.00 96.25 85 SER A O 1
ATOM 743 N N . LEU A 1 86 ? 0.541 -3.668 -19.346 1.00 96.81 86 LEU A N 1
ATOM 744 C CA . LEU A 1 86 ? 0.613 -4.144 -17.969 1.00 96.81 86 LEU A CA 1
ATOM 745 C C . LEU A 1 86 ? -0.014 -3.123 -17.004 1.00 96.81 86 LEU A C 1
ATOM 747 O O . LEU A 1 86 ? -0.076 -1.930 -17.312 1.00 96.81 86 LEU A O 1
ATOM 751 N N . PRO A 1 87 ? -0.438 -3.551 -15.801 1.00 96.94 87 PRO A N 1
ATOM 752 C CA . PRO A 1 87 ? -0.861 -2.623 -14.762 1.00 96.94 87 PRO A CA 1
ATOM 753 C C . PRO A 1 87 ? 0.266 -1.641 -14.382 1.00 96.94 87 PRO A C 1
ATOM 755 O O . PRO A 1 87 ? 1.385 -2.105 -14.114 1.00 96.94 87 PRO A O 1
ATOM 758 N N . PRO A 1 88 ? -0.021 -0.325 -14.294 1.00 97.19 88 PRO A N 1
ATOM 759 C CA . PRO A 1 88 ? 0.932 0.686 -13.838 1.00 97.19 88 PRO A CA 1
ATOM 760 C C . PRO A 1 88 ? 1.505 0.366 -12.464 1.00 97.19 88 PRO A C 1
ATOM 762 O O . PRO A 1 88 ? 0.783 -0.108 -11.584 1.00 97.19 88 PRO A O 1
ATOM 765 N N . LEU A 1 89 ? 2.773 0.701 -12.238 1.00 96.88 89 LEU A N 1
ATOM 766 C CA . LEU A 1 89 ? 3.465 0.417 -10.981 1.00 96.88 89 LEU A CA 1
ATOM 767 C C . LEU A 1 89 ? 2.737 1.012 -9.773 1.00 96.88 89 LEU A C 1
ATOM 769 O O . LEU A 1 89 ? 2.616 0.357 -8.743 1.00 96.88 89 LEU A O 1
ATOM 773 N N . ASN A 1 90 ? 2.179 2.221 -9.910 1.00 96.69 90 ASN A N 1
ATOM 774 C CA . ASN A 1 90 ? 1.358 2.820 -8.857 1.00 96.69 90 ASN A CA 1
ATOM 775 C C . ASN A 1 90 ? 0.161 1.930 -8.479 1.00 96.69 90 ASN A C 1
ATOM 777 O O . ASN A 1 90 ? -0.057 1.665 -7.299 1.00 96.69 90 ASN A O 1
ATOM 781 N N . ALA A 1 91 ? -0.571 1.430 -9.479 1.00 97.00 91 ALA A N 1
ATOM 782 C CA . ALA A 1 91 ? -1.725 0.565 -9.266 1.00 97.00 91 ALA A CA 1
ATOM 783 C C . ALA A 1 91 ? -1.310 -0.770 -8.635 1.00 97.00 91 ALA A C 1
ATOM 785 O O . ALA 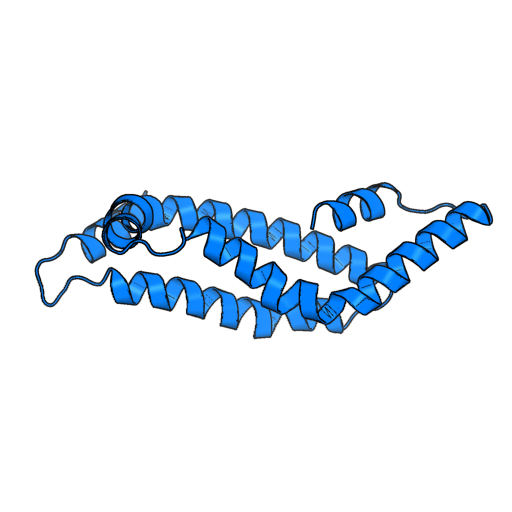A 1 91 ? -1.938 -1.196 -7.672 1.00 97.00 91 ALA A O 1
ATOM 786 N N . VAL A 1 92 ? -0.217 -1.374 -9.118 1.00 97.25 92 VAL A N 1
ATOM 787 C CA . VAL A 1 92 ? 0.373 -2.601 -8.554 1.00 97.25 92 VAL A CA 1
ATOM 788 C C . VAL A 1 92 ? 0.743 -2.415 -7.081 1.00 97.25 92 VAL A C 1
ATOM 790 O O . VAL A 1 92 ? 0.421 -3.257 -6.246 1.00 97.25 92 VAL A O 1
ATOM 793 N N . GLY A 1 93 ? 1.402 -1.303 -6.750 1.00 97.00 93 GLY A N 1
ATOM 794 C CA . GLY A 1 93 ? 1.793 -0.987 -5.382 1.00 97.00 93 GLY A CA 1
ATOM 795 C C . GLY A 1 93 ? 0.585 -0.813 -4.460 1.00 97.00 93 GLY A C 1
ATOM 796 O O . GLY A 1 93 ? 0.562 -1.376 -3.368 1.00 97.00 93 GLY A O 1
ATOM 797 N N . LEU A 1 94 ? -0.446 -0.076 -4.890 1.00 96.56 94 LEU A N 1
ATOM 798 C CA . LEU A 1 94 ? -1.665 0.119 -4.095 1.00 96.56 94 LEU A CA 1
ATOM 799 C C . LEU A 1 94 ? -2.459 -1.186 -3.928 1.00 96.56 94 LEU A C 1
ATOM 801 O O . LEU A 1 94 ? -2.879 -1.504 -2.813 1.00 96.56 94 LEU A O 1
ATOM 805 N N . SER A 1 95 ? -2.624 -1.972 -4.999 1.00 96.81 95 SER A N 1
ATOM 806 C CA . SER A 1 95 ? -3.346 -3.247 -4.934 1.00 96.81 95 SER A CA 1
ATOM 807 C C . SER A 1 95 ? -2.641 -4.260 -4.038 1.00 96.81 95 SER A C 1
ATOM 809 O O . SER A 1 95 ? -3.316 -4.987 -3.319 1.00 96.81 95 SER A O 1
ATOM 811 N N . ALA A 1 96 ? -1.303 -4.263 -4.000 1.00 97.44 96 ALA A N 1
ATOM 812 C CA . ALA A 1 96 ? -0.548 -5.152 -3.120 1.00 97.44 96 ALA A CA 1
ATOM 813 C C . ALA A 1 96 ? -0.928 -4.962 -1.641 1.00 97.44 96 ALA A C 1
ATOM 815 O O . ALA A 1 96 ? -1.150 -5.943 -0.937 1.00 97.44 96 ALA A O 1
ATOM 816 N N . PHE A 1 97 ? -1.080 -3.720 -1.166 1.00 97.62 97 PHE A N 1
ATOM 817 C CA . PHE A 1 97 ? -1.506 -3.473 0.218 1.00 97.62 97 PHE A CA 1
ATOM 818 C C . PHE A 1 97 ? -2.944 -3.931 0.464 1.00 97.62 97 PHE A C 1
ATOM 820 O O . PHE A 1 97 ? -3.224 -4.580 1.473 1.00 97.62 97 PHE A O 1
ATOM 827 N N . ARG A 1 98 ? -3.857 -3.631 -0.469 1.00 96.06 98 ARG A N 1
ATOM 828 C CA . ARG A 1 98 ? -5.251 -4.079 -0.383 1.00 96.06 98 ARG A CA 1
ATOM 829 C C . ARG A 1 98 ? -5.323 -5.601 -0.261 1.00 96.06 98 ARG A C 1
ATOM 831 O O . ARG A 1 98 ? -5.957 -6.114 0.657 1.00 96.06 98 ARG A O 1
ATOM 838 N N . ASP A 1 99 ? -4.661 -6.307 -1.170 1.00 96.69 99 ASP A N 1
ATOM 839 C CA . ASP A 1 99 ? -4.789 -7.755 -1.323 1.00 96.69 99 ASP A CA 1
ATOM 840 C C . ASP A 1 99 ? -4.068 -8.523 -0.210 1.00 96.69 99 ASP A C 1
ATOM 842 O O . ASP A 1 99 ? -4.576 -9.537 0.265 1.00 96.69 99 ASP A O 1
ATOM 846 N N . LEU A 1 100 ? -2.911 -8.030 0.242 1.00 97.19 100 LEU A N 1
ATOM 847 C CA . LEU A 1 100 ? -2.069 -8.735 1.211 1.00 97.19 100 LEU A CA 1
ATOM 848 C C . LEU A 1 100 ? -2.267 -8.278 2.661 1.00 97.19 100 LEU A C 1
ATOM 850 O O . LEU A 1 100 ? -1.973 -9.048 3.573 1.00 97.19 100 LEU A O 1
ATOM 854 N N . VAL A 1 101 ? -2.752 -7.053 2.892 1.00 97.31 101 VAL A N 1
ATOM 855 C CA . VAL A 1 101 ? -2.978 -6.507 4.242 1.00 97.31 101 VAL A CA 1
ATOM 856 C C . VAL A 1 101 ? -4.462 -6.363 4.515 1.00 97.31 101 VAL A C 1
ATOM 858 O O . VAL A 1 101 ? -5.003 -7.082 5.356 1.00 97.31 101 VAL A O 1
ATOM 861 N N . TYR A 1 102 ? -5.136 -5.457 3.800 1.00 95.81 102 TYR A N 1
ATOM 862 C CA . TYR A 1 102 ? -6.510 -5.084 4.132 1.00 95.81 102 TYR A CA 1
ATOM 863 C C . TYR A 1 102 ? -7.456 -6.280 4.044 1.00 95.81 102 TYR A C 1
ATOM 865 O O . TYR A 1 102 ? -8.196 -6.543 4.985 1.00 95.81 102 TYR A O 1
ATOM 873 N N . MET A 1 103 ? -7.382 -7.072 2.972 1.00 96.62 103 MET A N 1
ATOM 874 C CA . MET A 1 103 ? -8.234 -8.252 2.802 1.00 96.62 103 MET A CA 1
ATOM 875 C C . MET A 1 103 ? -8.057 -9.294 3.913 1.00 96.62 103 MET A C 1
ATOM 877 O O . MET A 1 103 ? -9.023 -9.979 4.252 1.00 96.62 103 MET A O 1
ATOM 881 N N . VAL A 1 104 ? -6.867 -9.374 4.517 1.00 96.00 104 VAL A N 1
ATOM 882 C CA . VAL A 1 104 ? -6.580 -10.274 5.642 1.00 96.00 104 VAL A CA 1
ATOM 883 C C . VAL A 1 104 ? -7.198 -9.750 6.939 1.00 96.00 104 VAL A C 1
ATOM 885 O O . VAL A 1 104 ? -7.785 -10.522 7.694 1.00 96.00 104 VAL A O 1
ATOM 888 N N . VAL A 1 105 ? -7.110 -8.443 7.198 1.00 96.38 105 VAL A N 1
ATOM 889 C CA . VAL A 1 105 ? -7.562 -7.846 8.470 1.00 96.38 105 VAL A CA 1
ATOM 890 C C . VAL A 1 105 ? -8.972 -7.255 8.417 1.00 96.38 105 VAL A C 1
ATOM 892 O O . VAL A 1 105 ? -9.493 -6.853 9.454 1.00 96.38 105 VAL A O 1
ATOM 895 N N . ARG A 1 106 ? -9.629 -7.241 7.247 1.00 96.12 106 ARG A N 1
ATOM 896 C CA . ARG A 1 106 ? -10.918 -6.564 6.994 1.00 96.12 106 ARG A CA 1
ATOM 897 C C . ARG A 1 106 ? -12.004 -6.880 8.018 1.00 96.12 106 ARG A C 1
ATOM 899 O O . ARG A 1 106 ? -12.759 -5.993 8.397 1.00 96.12 106 ARG A O 1
ATOM 906 N N . ALA A 1 107 ? -12.099 -8.135 8.460 1.00 96.62 107 ALA A N 1
ATOM 907 C CA . ALA A 1 107 ? -13.132 -8.565 9.398 1.00 96.62 107 ALA A CA 1
ATOM 908 C C . ALA A 1 107 ? -12.898 -7.951 10.783 1.00 96.62 107 ALA A C 1
ATOM 910 O O . ALA A 1 107 ? -13.814 -7.381 11.372 1.00 96.62 107 ALA A O 1
ATOM 911 N N . ASN A 1 108 ? -11.650 -7.995 11.250 1.00 96.56 108 ASN A N 1
ATOM 912 C CA . ASN A 1 108 ? -11.256 -7.416 12.527 1.00 96.56 108 ASN A CA 1
ATOM 913 C C . ASN A 1 108 ? -11.317 -5.884 12.472 1.00 96.56 108 ASN A C 1
ATOM 915 O O . ASN A 1 108 ? -11.798 -5.266 13.413 1.00 96.56 108 ASN A O 1
ATOM 919 N N . ALA A 1 109 ? -10.890 -5.273 11.361 1.00 96.88 109 ALA A N 1
ATOM 920 C CA . ALA A 1 109 ? -10.963 -3.828 11.169 1.00 96.88 109 ALA A CA 1
ATOM 921 C C . ALA A 1 109 ? -12.419 -3.342 11.178 1.00 96.88 109 ALA A C 1
ATOM 923 O O . ALA A 1 109 ? -12.744 -2.381 11.868 1.00 96.88 109 ALA A O 1
ATOM 924 N N . ARG A 1 110 ? -13.320 -4.053 10.482 1.00 97.12 110 ARG A N 1
ATOM 925 C CA . ARG A 1 110 ? -14.761 -3.770 10.508 1.00 97.12 110 ARG A CA 1
ATOM 926 C C . ARG A 1 110 ? -15.324 -3.854 11.923 1.00 97.12 110 ARG A C 1
ATOM 928 O O . ARG A 1 110 ? -16.065 -2.961 12.315 1.00 97.12 110 ARG A O 1
ATOM 935 N N . LYS A 1 111 ? -14.989 -4.913 12.666 1.00 97.75 111 LYS A N 1
ATOM 936 C CA . LYS A 1 111 ? -15.434 -5.077 14.053 1.00 97.75 111 LYS A CA 1
ATOM 937 C C . LYS A 1 111 ? -14.958 -3.908 14.920 1.00 97.75 111 LYS A C 1
ATOM 939 O O . LYS A 1 111 ? -15.786 -3.225 15.500 1.00 97.75 111 LYS A O 1
ATOM 944 N N . ALA A 1 112 ? -13.660 -3.611 14.904 1.00 97.38 112 ALA A N 1
ATOM 945 C CA . ALA A 1 112 ? -13.075 -2.528 15.691 1.00 97.38 112 ALA A CA 1
ATOM 946 C C . ALA A 1 112 ? -13.680 -1.149 15.363 1.00 97.38 112 ALA A C 1
ATOM 948 O O . ALA A 1 112 ? -13.874 -0.328 16.253 1.00 97.38 112 ALA A O 1
ATOM 949 N N . VAL A 1 113 ? -14.000 -0.889 14.089 1.00 97.62 113 VAL A N 1
ATOM 950 C CA . VAL A 1 113 ? -14.685 0.344 13.669 1.00 97.62 113 VAL A CA 1
ATOM 951 C C . VAL A 1 113 ? -16.096 0.429 14.251 1.00 97.62 113 VAL A C 1
ATOM 953 O O . VAL A 1 113 ? -16.482 1.493 14.727 1.00 97.62 113 VAL A O 1
ATOM 956 N N . ILE A 1 114 ? -16.862 -0.666 14.220 1.00 97.50 114 ILE A N 1
ATOM 957 C CA . ILE A 1 114 ? -18.210 -0.712 14.806 1.00 97.50 114 ILE A CA 1
ATOM 958 C C . ILE A 1 114 ? -18.130 -0.503 16.320 1.00 97.50 114 ILE A C 1
ATOM 960 O O . ILE A 1 114 ? -18.829 0.362 16.836 1.00 97.50 114 ILE A O 1
ATOM 964 N N . ASP A 1 115 ? -17.213 -1.199 16.995 1.00 97.19 115 ASP A N 1
ATOM 965 C CA . ASP A 1 115 ? -17.023 -1.088 18.444 1.00 97.19 115 ASP A CA 1
ATOM 966 C C . ASP A 1 115 ? -16.687 0.361 18.860 1.00 97.19 115 ASP A C 1
ATOM 968 O O . ASP A 1 115 ? -17.190 0.853 19.867 1.00 97.19 115 ASP A O 1
ATOM 972 N N . LEU A 1 116 ? -15.882 1.089 18.071 1.00 96.88 116 LEU A N 1
ATOM 973 C CA . LEU A 1 116 ? -15.618 2.515 18.308 1.00 96.88 116 LEU A CA 1
ATOM 974 C C . LEU A 1 116 ? -16.868 3.389 18.127 1.00 96.88 116 LEU A C 1
ATOM 976 O O . LEU A 1 116 ? -17.089 4.307 18.911 1.00 96.88 116 LEU A O 1
ATOM 980 N N . ILE A 1 117 ? -17.683 3.124 17.105 1.00 97.00 117 ILE A N 1
ATOM 981 C CA . ILE A 1 117 ? -18.926 3.874 16.871 1.00 97.00 117 ILE A CA 1
ATOM 982 C C . ILE A 1 117 ? -19.922 3.638 18.010 1.00 97.00 117 ILE A C 1
ATOM 984 O O . ILE A 1 117 ? -20.589 4.578 18.441 1.00 97.00 117 ILE A O 1
ATOM 988 N N . ASP A 1 118 ? -20.033 2.406 18.499 1.00 97.94 118 ASP A N 1
ATOM 989 C CA . ASP A 1 118 ? -20.958 2.075 19.582 1.00 97.94 118 ASP A CA 1
ATOM 990 C C . ASP A 1 118 ? -20.514 2.702 20.911 1.00 97.94 118 ASP A C 1
ATOM 992 O O . ASP A 1 118 ? -21.336 3.330 21.574 1.00 97.94 118 ASP A O 1
ATOM 996 N N . LYS A 1 119 ? -19.209 2.705 21.221 1.00 96.88 119 LYS A N 1
ATOM 997 C CA . LYS A 1 119 ? -18.657 3.475 22.353 1.00 96.88 119 LYS A CA 1
ATOM 998 C C . LYS A 1 119 ? -19.016 4.957 22.293 1.00 96.88 119 LYS A C 1
ATOM 1000 O O . LYS A 1 119 ? -19.445 5.544 23.282 1.00 96.88 119 LYS A O 1
ATOM 1005 N N . GLU A 1 120 ? -18.884 5.569 21.118 1.00 97.19 120 GLU A N 1
ATOM 1006 C CA . GLU A 1 120 ? -19.274 6.968 20.934 1.00 97.19 120 GLU A CA 1
ATOM 1007 C C . GLU A 1 120 ? -20.774 7.195 21.162 1.00 97.19 120 GLU A C 1
ATOM 1009 O O . GLU A 1 120 ? -21.168 8.202 21.754 1.00 97.19 120 GLU A O 1
ATOM 1014 N N . ARG A 1 121 ? -21.625 6.259 20.726 1.00 97.38 121 ARG A N 1
ATOM 1015 C CA . ARG A 1 121 ? -23.078 6.318 20.958 1.00 97.38 121 ARG A CA 1
ATOM 1016 C C . ARG A 1 121 ? -23.445 6.170 22.431 1.00 97.38 121 ARG A C 1
ATOM 1018 O O . ARG A 1 121 ? -24.441 6.749 22.855 1.00 97.38 121 ARG A O 1
ATOM 1025 N N . GLU A 1 122 ? -22.648 5.433 23.193 1.00 97.94 122 GLU A N 1
ATOM 1026 C CA . GLU A 1 122 ? -22.785 5.275 24.645 1.00 97.94 122 GLU A CA 1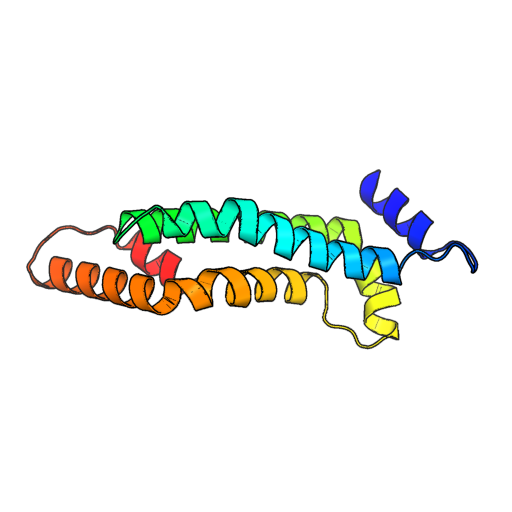
ATOM 1027 C C . GLU A 1 122 ? -22.245 6.483 25.434 1.00 97.94 122 GLU A C 1
ATOM 1029 O O . GLU A 1 122 ? -22.406 6.557 26.652 1.00 97.94 122 GLU A O 1
ATOM 1034 N N . GLY A 1 123 ? -21.676 7.478 24.744 1.00 96.69 123 GLY A N 1
ATOM 1035 C CA . GLY A 1 123 ? -21.188 8.723 25.334 1.00 96.69 123 GLY A CA 1
ATOM 1036 C C . GLY A 1 123 ? -19.696 8.719 25.666 1.00 96.69 123 GLY A C 1
ATOM 1037 O O . GLY A 1 123 ? -19.211 9.686 26.257 1.00 96.69 123 GLY A O 1
ATOM 1038 N N . GLU A 1 124 ? -18.953 7.678 25.280 1.00 97.00 124 GLU A N 1
ATOM 1039 C CA . GLU A 1 124 ? -17.496 7.671 25.399 1.00 97.00 124 GLU A CA 1
ATOM 1040 C C . GLU A 1 124 ? -16.845 8.590 24.356 1.00 97.00 124 GLU A C 1
ATOM 1042 O O . GLU A 1 124 ? -17.315 8.759 23.228 1.00 97.00 124 GLU A O 1
ATOM 1047 N N . GLN A 1 125 ? -15.705 9.177 24.720 1.00 95.19 125 GLN A N 1
ATOM 1048 C CA . GLN A 1 125 ? -14.908 9.957 23.783 1.00 95.19 125 GLN A CA 1
ATOM 1049 C C . GLN A 1 125 ? -14.036 9.030 22.931 1.00 95.19 125 GLN A C 1
ATOM 1051 O O . GLN A 1 125 ? -13.241 8.259 23.464 1.00 95.19 125 GLN A O 1
ATOM 1056 N N . ILE A 1 126 ? -14.125 9.167 21.607 1.00 96.19 126 ILE A N 1
ATOM 1057 C CA . ILE A 1 126 ? -13.317 8.398 20.653 1.00 96.19 126 ILE A CA 1
ATOM 1058 C C . ILE A 1 126 ? -12.444 9.292 19.768 1.00 96.19 126 ILE A C 1
ATOM 1060 O O . ILE A 1 126 ? -12.698 10.485 19.580 1.00 96.19 126 ILE A O 1
ATOM 1064 N N . ASP A 1 127 ? -11.445 8.684 19.133 1.00 95.69 127 ASP A N 1
ATOM 1065 C CA . ASP A 1 127 ? -10.655 9.323 18.085 1.00 95.69 127 ASP A CA 1
ATOM 1066 C C . ASP A 1 127 ? -11.383 9.261 16.728 1.00 95.69 127 ASP A C 1
ATOM 1068 O O . ASP A 1 127 ? -11.186 8.354 15.917 1.00 95.69 127 ASP A O 1
ATOM 1072 N N . ARG A 1 128 ? -12.225 10.260 16.437 1.00 95.50 128 ARG A N 1
ATOM 1073 C CA . ARG A 1 128 ? -12.917 10.372 15.134 1.00 95.50 128 ARG A CA 1
ATOM 1074 C C . ARG A 1 128 ? -11.960 10.496 13.948 1.00 95.50 128 ARG A C 1
ATOM 1076 O O . ARG A 1 128 ? -12.324 10.145 12.824 1.00 95.50 128 ARG A O 1
ATOM 1083 N N . SER A 1 129 ? -10.753 11.020 14.172 1.00 96.25 129 SER A N 1
ATOM 1084 C CA . SER A 1 129 ? -9.759 11.157 13.107 1.00 96.25 129 SER A CA 1
ATOM 1085 C C . SER A 1 129 ? -9.246 9.788 12.666 1.00 96.25 129 SER A C 1
ATOM 1087 O O . SER A 1 129 ? -9.085 9.553 11.469 1.00 96.25 129 SER A O 1
ATOM 1089 N N . LEU A 1 130 ? -9.093 8.856 13.612 1.00 96.56 130 LEU A N 1
ATOM 1090 C CA . LEU A 1 130 ? -8.767 7.466 13.326 1.00 96.56 130 LEU A CA 1
ATOM 1091 C C . LEU A 1 130 ? -9.842 6.814 12.451 1.00 96.56 130 LEU A C 1
ATOM 1093 O O . LEU A 1 130 ? -9.498 6.245 11.418 1.00 96.56 130 LEU A O 1
ATOM 1097 N N . LEU A 1 131 ? -11.126 6.953 12.806 1.00 95.56 131 LEU A N 1
ATOM 1098 C CA . LEU A 1 131 ? -12.229 6.415 12.000 1.00 95.56 131 LEU A CA 1
ATOM 1099 C C . LEU A 1 131 ? -12.206 6.952 10.567 1.00 95.56 131 LEU A C 1
ATOM 1101 O O . LEU A 1 131 ? -12.272 6.173 9.619 1.00 95.56 131 LEU A O 1
ATOM 1105 N N . LYS A 1 132 ? -12.046 8.270 10.401 1.00 95.75 132 LYS A N 1
ATOM 1106 C CA . LYS A 1 132 ? -11.937 8.885 9.073 1.00 95.75 132 LYS A CA 1
ATOM 1107 C C . LYS A 1 132 ? -10.768 8.302 8.274 1.00 95.75 132 LYS A C 1
ATOM 1109 O O . LYS A 1 132 ? -10.947 7.920 7.126 1.00 95.75 132 LYS A O 1
ATOM 1114 N N . ASN A 1 133 ? -9.595 8.185 8.892 1.00 96.06 133 ASN A N 1
ATOM 1115 C CA . ASN A 1 133 ? -8.401 7.680 8.218 1.00 96.06 133 ASN A CA 1
AT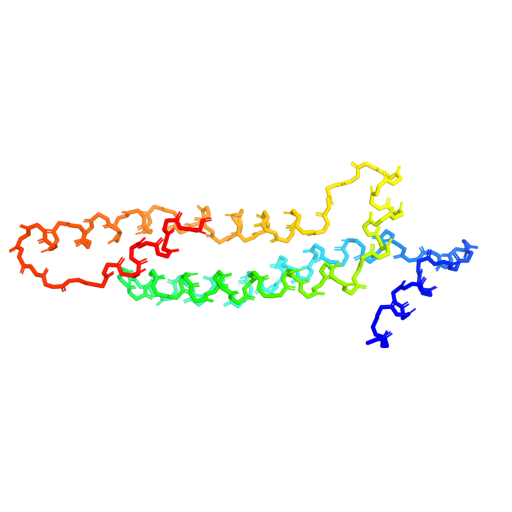OM 1116 C C . ASN A 1 133 ? -8.503 6.194 7.844 1.00 96.06 133 ASN A C 1
ATOM 1118 O O . ASN A 1 133 ? -7.911 5.795 6.846 1.00 96.06 133 ASN A O 1
ATOM 1122 N N . VAL A 1 134 ? -9.224 5.378 8.623 1.00 94.94 134 VAL A N 1
ATOM 1123 C CA . VAL A 1 134 ? -9.479 3.962 8.300 1.00 94.94 134 VAL A CA 1
ATOM 1124 C C . VAL A 1 134 ? -10.395 3.827 7.082 1.00 94.94 134 VAL A C 1
ATOM 1126 O O . VAL A 1 134 ? -10.218 2.901 6.299 1.00 94.94 134 VAL A O 1
ATOM 1129 N N . LEU A 1 135 ? -11.350 4.744 6.900 1.00 90.81 135 LEU A N 1
ATOM 1130 C CA . LEU A 1 135 ? -12.233 4.763 5.726 1.00 90.81 135 LEU A CA 1
ATOM 1131 C C . LEU A 1 135 ? -11.514 5.203 4.438 1.00 90.81 135 LEU A C 1
ATOM 1133 O O . LEU A 1 135 ? -11.984 4.889 3.349 1.00 90.81 135 LEU A O 1
ATOM 1137 N N . ASP A 1 136 ? -10.376 5.892 4.560 1.00 89.56 136 ASP A N 1
ATOM 1138 C CA . ASP A 1 136 ? -9.502 6.293 3.446 1.00 89.56 136 ASP A CA 1
ATOM 1139 C C . ASP A 1 136 ? -8.512 5.177 3.007 1.00 89.56 136 ASP A C 1
ATOM 1141 O O . ASP A 1 136 ? -7.567 5.438 2.241 1.00 89.56 136 ASP A O 1
ATOM 1145 N N . ILE A 1 137 ? -8.665 3.953 3.534 1.00 88.12 137 ILE A N 1
ATOM 1146 C CA . ILE A 1 137 ? -7.883 2.745 3.190 1.00 88.12 137 ILE A CA 1
ATOM 1147 C C . ILE A 1 137 ? -8.672 1.881 2.212 1.00 88.12 137 ILE A C 1
ATOM 1149 O O . ILE A 1 137 ? -8.095 1.557 1.148 1.00 88.12 137 ILE A O 1
#

pLDDT: mean 95.06, std 4.24, range [66.12, 98.12]

Sequence (137 aa):
MMLYTTIYNMCTQKSPLDHSQELYDKYKGCFDEYIRSTVLSAVRDKHDEFMLRELVQRWSNHKVLVRWLSRFFHYLDRYFVARHSLPPLNAVGLSAFRDLVYMVVRANARKAVIDLIDKEREGEQIDRSLLKNVLDI

Secondary structure (DSSP, 8-state):
-HHHHHHHHHHHSPTT---HHHHHHHHHHHHHHHIIIIIHHHHHT--HHHHHHHHHHHHHHHHHHHHHHHHHTHHIIIIIIHHTTPPPHHHHHHHHHIIIIIHHHHHHHHHHHHHHHHHHHTT----HHHHHHHHT-

Radius of gyration: 18.84 Å; chains: 1; bounding box: 44×22×52 Å